Protein AF-A0A6I4V3A7-F1 (afdb_monomer)

Organism: NCBI:txid295089

Nearest PDB structures (foldseek):
  7k7h-assembly1_B  TM=5.748E-01  e=2.316E-01  Salmonella enterica subsp. enterica serovar Typhi str. CT18
  7pe3-assembly1_B  TM=5.348E-01  e=1.926E+00  Caenorhabditis elegans
  3iq2-assembly2_B  TM=3.454E-01  e=8.963E-01  Homo sapiens
  7blq-assembly1_L  TM=3.084E-01  e=3.679E+00  Thermochaetoides thermophila DSM 1495
  1jkf-assembly1_A-2  TM=4.079E-01  e=6.626E+00  Saccharomyces cerevisiae

Secondary structure (DSSP, 8-state):
----PPP---GGGS------EEEEEEEEEETTEEEEEEEEEPTTS---SSPEEEEEEE-HHHHHHHHHHHHHHHT--PPP------TT-----

Foldseek 3Di:
DDDDDDPPPDPVPPPPQQDWAWDDWDWDADPQWIKIKTFTGDGPDDPDDGTDIDIDTGHPVRVVVVQVVVCVVVVHDRDDDDPPPDPPPPDDD

Radius of gyration: 23.57 Å; Cα contacts (8 Å, |Δi|>4): 87; chains: 1; bounding box: 70×32×64 Å

pLDDT: mean 77.45, std 16.25, range [43.97, 96.88]

Sequence (93 aa):
MPRSEDPITTPSDRPTEQIGVLVGWDSSEIEGRIHLKLEYFPPGKTPRGRPQIMRLLLDRNEASVLGNYLYQITGEAGPARKPRRWPWSKSAG

Solvent-accessible surface area (backbone atoms only — not comparable to full-atom values): 6173 Å² total; per-residue (Å²): 136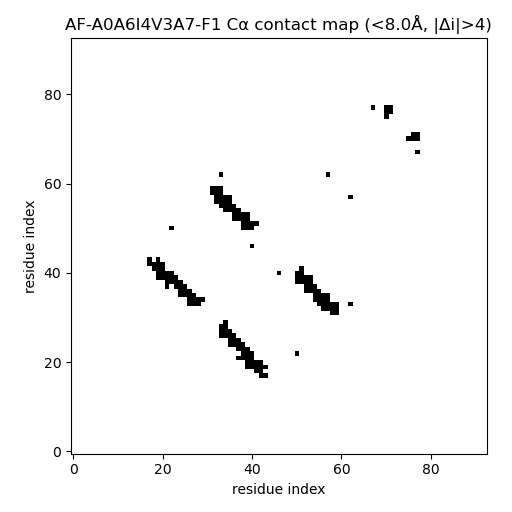,88,78,81,80,76,80,81,77,59,84,79,74,58,77,71,80,62,73,46,51,77,79,48,74,52,75,47,77,56,97,82,25,41,39,39,40,38,29,27,34,63,45,99,51,81,88,68,86,79,65,45,79,49,77,47,82,28,49,68,65,56,46,48,53,52,50,53,51,54,22,64,78,68,71,48,82,62,81,77,75,74,78,79,79,65,92,72,82,80,83,86,134

Mean predicted aligned error: 14.15 Å

Structure (mmCIF, N/CA/C/O backbone):
data_AF-A0A6I4V3A7-F1
#
_entry.id   AF-A0A6I4V3A7-F1
#
loop_
_atom_site.group_PDB
_atom_site.id
_atom_site.type_symbol
_atom_site.label_atom_id
_atom_site.label_alt_id
_atom_site.label_comp_id
_atom_site.label_asym_id
_atom_site.label_entity_id
_atom_site.label_seq_id
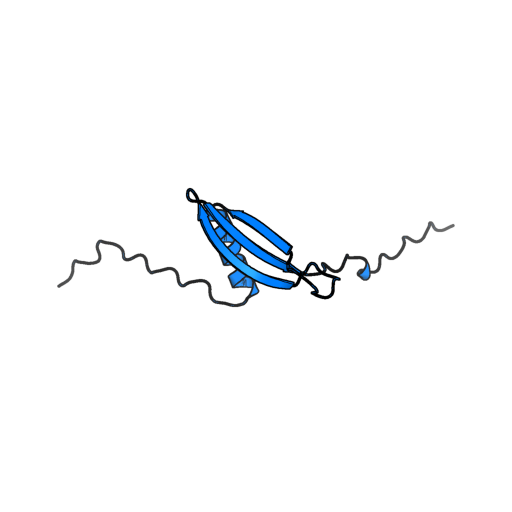_atom_site.pdbx_PDB_ins_code
_atom_site.Cartn_x
_atom_site.Cartn_y
_atom_site.Cartn_z
_atom_site.occupancy
_atom_site.B_iso_or_equiv
_atom_site.auth_seq_id
_atom_site.auth_comp_id
_atom_site.auth_asym_id
_atom_site.auth_atom_id
_atom_site.pdbx_PDB_model_num
ATOM 1 N N . MET A 1 1 ? 20.628 -23.148 49.839 1.00 43.97 1 MET A N 1
ATOM 2 C CA . MET A 1 1 ? 21.139 -22.728 48.519 1.00 43.97 1 MET A CA 1
ATOM 3 C C . MET A 1 1 ? 19.942 -22.486 47.602 1.00 43.97 1 MET A C 1
ATOM 5 O O . MET A 1 1 ? 19.413 -23.467 47.091 1.00 43.97 1 MET A O 1
ATOM 9 N N . PRO A 1 2 ? 19.418 -21.254 47.474 1.00 44.00 2 PRO A N 1
ATOM 10 C CA . PRO A 1 2 ? 18.368 -20.966 46.505 1.00 44.00 2 PRO A CA 1
ATOM 11 C C . PRO A 1 2 ? 18.958 -20.776 45.102 1.00 44.00 2 PRO A C 1
ATOM 13 O O . PRO A 1 2 ? 20.099 -20.352 44.932 1.00 44.00 2 PRO A O 1
ATOM 16 N N . ARG A 1 3 ? 18.161 -21.214 44.130 1.00 52.12 3 ARG A N 1
ATOM 17 C CA . ARG A 1 3 ? 18.453 -21.442 42.716 1.00 52.12 3 ARG A CA 1
ATOM 18 C C . ARG A 1 3 ? 18.375 -20.121 41.938 1.00 52.12 3 ARG A C 1
ATOM 20 O O . ARG A 1 3 ? 17.511 -19.305 42.231 1.00 52.12 3 ARG A O 1
ATOM 27 N N . SER A 1 4 ? 19.305 -19.980 40.996 1.00 56.28 4 SER A N 1
ATOM 28 C CA . SER A 1 4 ? 19.514 -18.928 39.997 1.00 56.28 4 SER A CA 1
ATOM 29 C C . SER A 1 4 ? 18.310 -18.032 39.694 1.00 56.28 4 SER A C 1
ATOM 31 O O . SER A 1 4 ? 17.253 -18.517 39.305 1.00 56.28 4 SER A O 1
ATOM 33 N N . GLU A 1 5 ? 18.527 -16.729 39.845 1.00 59.47 5 GLU A N 1
ATOM 34 C CA . GLU A 1 5 ? 17.645 -15.655 39.398 1.00 59.47 5 GLU A CA 1
ATOM 35 C C . GLU A 1 5 ? 17.460 -15.741 37.876 1.00 59.47 5 GLU A C 1
ATOM 37 O O . GLU A 1 5 ? 18.433 -15.693 37.119 1.00 59.47 5 GLU A O 1
ATOM 42 N N . ASP A 1 6 ? 16.215 -15.886 37.424 1.00 66.25 6 ASP A N 1
ATOM 43 C CA . ASP A 1 6 ? 15.869 -15.703 36.017 1.00 66.25 6 ASP A CA 1
ATOM 44 C C . ASP A 1 6 ? 16.160 -14.241 35.625 1.00 66.25 6 ASP A C 1
ATOM 46 O O . ASP A 1 6 ? 15.789 -13.324 36.368 1.00 66.25 6 ASP A O 1
ATOM 50 N N . PRO A 1 7 ? 16.815 -13.969 34.481 1.00 63.22 7 PRO A N 1
ATOM 51 C CA . PRO A 1 7 ? 17.051 -12.600 34.054 1.00 63.22 7 PRO A CA 1
ATOM 52 C C . PRO A 1 7 ? 15.706 -11.920 33.789 1.00 63.22 7 PRO A C 1
ATOM 54 O O . PRO A 1 7 ? 14.915 -12.374 32.963 1.00 63.22 7 PRO A O 1
ATOM 57 N N . ILE A 1 8 ? 15.459 -10.806 34.480 1.00 60.53 8 ILE A N 1
ATOM 58 C CA . ILE A 1 8 ? 14.324 -9.919 34.222 1.00 60.53 8 ILE A CA 1
ATOM 59 C C . ILE A 1 8 ? 14.461 -9.424 32.778 1.00 60.53 8 ILE A C 1
ATOM 61 O O . ILE A 1 8 ? 15.210 -8.487 32.497 1.00 60.53 8 ILE A O 1
ATOM 65 N N . THR A 1 9 ? 13.760 -10.057 31.837 1.00 56.53 9 THR A N 1
ATOM 66 C CA . THR A 1 9 ? 13.599 -9.506 30.492 1.00 56.53 9 THR A CA 1
ATOM 67 C C . THR A 1 9 ? 12.746 -8.254 30.632 1.00 56.53 9 THR A C 1
ATOM 69 O O . THR A 1 9 ? 11.519 -8.304 30.713 1.00 56.53 9 THR A O 1
ATOM 72 N N . THR A 1 10 ? 13.411 -7.107 30.735 1.00 60.06 10 THR A N 1
ATOM 73 C CA . THR A 1 10 ? 12.757 -5.802 30.682 1.00 60.06 10 THR A CA 1
ATOM 74 C C . THR A 1 10 ? 11.932 -5.753 29.384 1.00 60.06 10 THR A C 1
ATOM 76 O O . THR A 1 10 ? 12.466 -6.097 28.329 1.00 60.06 10 THR A O 1
ATOM 79 N N . PRO A 1 11 ? 10.659 -5.310 29.389 1.00 58.28 11 PRO A N 1
ATOM 80 C CA . PRO A 1 11 ? 9.808 -5.269 28.187 1.00 58.28 11 PRO A CA 1
ATOM 81 C C . PRO A 1 11 ? 10.335 -4.367 27.048 1.00 58.28 11 PRO A C 1
ATOM 83 O O . PRO A 1 11 ? 9.711 -4.287 25.992 1.00 58.28 11 PRO A O 1
ATOM 86 N N . SER A 1 12 ? 11.486 -3.718 27.251 1.00 54.75 12 SER A N 1
ATOM 87 C CA . SER A 1 12 ? 12.219 -2.895 26.287 1.00 54.75 12 SER A CA 1
ATOM 88 C C . SER A 1 12 ? 12.983 -3.688 25.215 1.00 54.75 12 SER A C 1
ATOM 90 O O . SER A 1 12 ? 13.519 -3.063 24.306 1.00 54.75 12 SER A O 1
ATOM 92 N N . ASP A 1 13 ? 13.040 -5.022 25.306 1.00 57.00 13 ASP A N 1
ATOM 93 C CA . ASP A 1 13 ? 13.724 -5.888 24.327 1.00 57.00 13 ASP A CA 1
ATOM 94 C C . ASP A 1 13 ? 12.815 -6.361 23.181 1.00 57.00 13 ASP A C 1
ATOM 96 O O . ASP A 1 13 ? 13.224 -7.137 22.315 1.00 57.00 13 ASP A O 1
ATOM 100 N N . ARG A 1 14 ? 11.556 -5.897 23.135 1.00 55.84 14 ARG A N 1
ATOM 101 C CA . ARG A 1 14 ? 10.772 -6.043 21.907 1.00 55.84 14 ARG A CA 1
ATOM 102 C C . ARG A 1 14 ? 11.468 -5.186 20.854 1.00 55.84 14 ARG A C 1
ATOM 104 O O . ARG A 1 14 ? 11.622 -3.992 21.113 1.00 55.84 14 ARG A O 1
ATOM 111 N N . PRO A 1 15 ? 11.885 -5.736 19.697 1.00 59.00 15 PRO A N 1
ATOM 112 C CA . PRO A 1 15 ? 12.372 -4.896 18.621 1.00 59.00 15 PRO A CA 1
ATOM 113 C C . PRO A 1 15 ? 11.262 -3.892 18.349 1.00 59.00 15 PRO A C 1
ATOM 115 O O . PRO A 1 15 ? 10.158 -4.287 17.979 1.00 59.00 15 PRO A O 1
ATOM 118 N N . THR A 1 16 ? 11.518 -2.615 18.639 1.00 57.81 16 THR A N 1
ATOM 119 C CA . THR A 1 16 ? 10.622 -1.530 18.265 1.00 57.81 16 THR A CA 1
ATOM 120 C C . THR A 1 16 ? 10.379 -1.739 16.786 1.00 57.81 16 THR A C 1
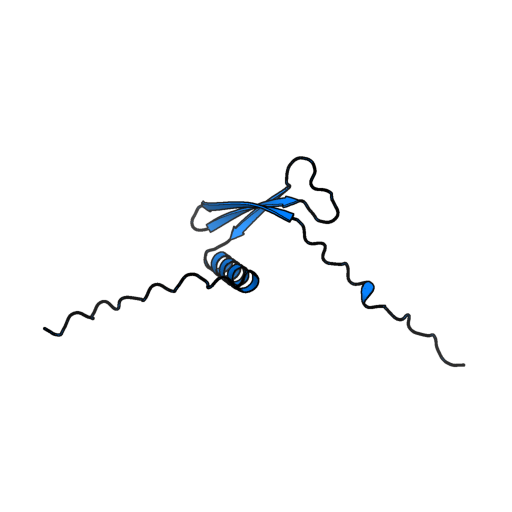ATOM 122 O O . THR A 1 16 ? 11.331 -1.598 16.016 1.00 57.81 16 THR A O 1
ATOM 125 N N . GLU A 1 17 ? 9.178 -2.193 16.410 1.00 56.84 17 GLU A N 1
ATOM 126 C CA . GLU A 1 17 ? 8.797 -2.383 15.016 1.00 56.84 17 GLU A CA 1
ATOM 127 C C . GLU A 1 17 ? 9.024 -1.039 14.367 1.00 56.84 17 GLU A C 1
ATOM 129 O O . GLU A 1 17 ? 8.333 -0.052 14.609 1.00 56.84 17 GLU A O 1
ATOM 134 N N . GLN A 1 18 ? 10.146 -0.959 13.682 1.00 58.34 18 GLN A N 1
ATOM 135 C CA . GLN A 1 18 ? 10.665 0.298 13.242 1.00 58.34 18 GLN A CA 1
ATOM 136 C C . GLN A 1 18 ? 9.861 0.516 11.958 1.00 58.34 18 GLN A C 1
ATOM 138 O O . GLN A 1 18 ? 10.006 -0.217 10.982 1.00 58.34 18 GLN A O 1
ATOM 143 N N . ILE A 1 19 ? 8.872 1.406 12.008 1.00 63.91 19 ILE A N 1
ATOM 144 C CA . ILE A 1 19 ? 7.937 1.594 10.896 1.00 63.91 19 ILE A CA 1
ATOM 145 C C . ILE A 1 19 ? 8.638 2.475 9.858 1.00 63.91 19 ILE A C 1
ATOM 147 O O . ILE A 1 19 ? 9.084 3.581 10.163 1.00 63.91 19 ILE A O 1
ATOM 151 N N . GLY A 1 20 ? 8.805 1.955 8.640 1.00 80.00 20 GLY A N 1
ATOM 152 C CA . GLY A 1 20 ? 9.332 2.727 7.514 1.00 80.00 20 GLY A CA 1
ATOM 153 C C . GLY A 1 20 ? 8.371 3.840 7.078 1.00 80.00 20 GLY A C 1
ATOM 154 O O . GLY A 1 20 ? 7.194 3.834 7.425 1.00 80.00 20 GLY A O 1
ATOM 155 N N . VAL A 1 21 ? 8.855 4.795 6.285 1.00 86.50 21 VAL A N 1
ATOM 156 C CA . VAL A 1 21 ? 8.030 5.902 5.772 1.00 86.50 21 VAL A CA 1
ATOM 157 C C . VAL A 1 21 ? 7.524 5.556 4.377 1.00 86.50 21 VAL A C 1
ATOM 159 O O . VAL A 1 21 ? 8.325 5.446 3.451 1.00 86.50 21 VAL A O 1
ATOM 162 N N . LEU A 1 22 ? 6.208 5.410 4.210 1.00 89.50 22 LEU A N 1
ATOM 163 C CA . LEU A 1 22 ? 5.566 5.314 2.896 1.00 89.50 22 LEU A CA 1
ATOM 164 C C . LEU A 1 22 ? 5.485 6.715 2.272 1.00 89.50 22 LEU A C 1
ATOM 166 O O . LEU A 1 22 ? 4.938 7.628 2.884 1.00 89.50 22 LEU A O 1
ATOM 170 N N . VAL A 1 23 ? 6.032 6.890 1.069 1.00 92.50 23 VAL A N 1
ATOM 171 C CA . VAL A 1 23 ? 6.089 8.190 0.370 1.00 92.50 23 VAL A CA 1
ATOM 172 C C . VAL A 1 23 ? 5.223 8.244 -0.883 1.00 92.50 23 VAL A C 1
ATOM 174 O O . VAL A 1 23 ? 4.900 9.329 -1.357 1.00 92.50 23 VAL A O 1
ATOM 177 N N . GLY A 1 24 ? 4.829 7.089 -1.413 1.00 92.88 24 GLY A N 1
ATOM 178 C CA . GLY A 1 24 ? 3.983 7.007 -2.593 1.00 92.88 24 GLY A CA 1
ATOM 179 C C . GLY A 1 24 ? 3.350 5.635 -2.730 1.00 92.88 24 GLY A C 1
ATOM 180 O O . GLY A 1 24 ? 3.865 4.637 -2.222 1.00 92.88 24 GLY A O 1
ATOM 181 N N . TRP A 1 25 ? 2.219 5.586 -3.420 1.00 94.69 25 TRP A N 1
ATOM 182 C CA . TRP A 1 25 ? 1.566 4.343 -3.793 1.00 94.69 25 TRP A CA 1
ATOM 183 C C . TRP A 1 25 ? 0.754 4.536 -5.073 1.00 94.69 25 TRP A C 1
ATOM 185 O O . TRP A 1 25 ? 0.326 5.647 -5.379 1.00 94.69 25 TRP A O 1
ATOM 195 N N . ASP A 1 26 ? 0.584 3.457 -5.828 1.00 95.69 26 ASP A N 1
ATOM 196 C CA . ASP A 1 26 ? -0.228 3.411 -7.045 1.00 95.69 26 ASP A CA 1
ATOM 197 C C . ASP A 1 26 ? -0.838 2.013 -7.206 1.00 95.69 26 ASP A C 1
ATOM 199 O O . ASP A 1 26 ? -0.296 1.030 -6.689 1.00 95.69 26 ASP A O 1
ATOM 203 N N . SER A 1 27 ? -1.956 1.911 -7.920 1.00 94.44 27 SER A N 1
ATOM 204 C CA . SER A 1 27 ? -2.649 0.645 -8.153 1.00 94.44 27 SER A CA 1
ATOM 205 C C . SER A 1 27 ? -3.087 0.489 -9.604 1.00 94.44 27 SER A C 1
ATOM 207 O O . SER A 1 27 ? -3.646 1.412 -10.192 1.00 94.44 27 SER A O 1
ATOM 209 N N . SER A 1 28 ? -2.907 -0.711 -10.153 1.00 95.31 28 SER A N 1
ATOM 210 C CA . SER A 1 28 ? -3.454 -1.106 -11.454 1.00 95.31 28 SER A CA 1
ATOM 211 C C . SER A 1 28 ? -4.134 -2.472 -11.377 1.00 95.31 28 SER A C 1
ATOM 213 O O . SER A 1 28 ? -3.866 -3.256 -10.470 1.00 95.31 28 SER A O 1
ATOM 215 N N . GLU A 1 29 ? -5.037 -2.768 -12.313 1.00 94.69 29 GLU A N 1
ATOM 216 C CA . GLU A 1 29 ? -5.664 -4.090 -12.434 1.00 94.69 29 GLU A CA 1
ATOM 217 C C . GLU A 1 29 ? -5.033 -4.844 -13.611 1.00 94.69 29 GLU A C 1
ATOM 219 O O . GLU A 1 29 ? -4.945 -4.317 -14.722 1.00 94.69 29 GLU A O 1
ATOM 224 N N . ILE A 1 30 ? -4.570 -6.070 -13.363 1.00 92.06 30 ILE A N 1
ATOM 225 C CA . ILE A 1 30 ? -3.976 -6.968 -14.360 1.00 92.06 30 ILE A CA 1
ATOM 226 C C . ILE A 1 30 ? -4.661 -8.323 -14.209 1.00 92.06 30 ILE A C 1
ATOM 228 O O . ILE A 1 30 ? -4.601 -8.928 -13.141 1.00 92.06 30 ILE A O 1
ATOM 232 N N . GLU A 1 31 ? -5.340 -8.785 -15.261 1.00 91.06 31 GLU 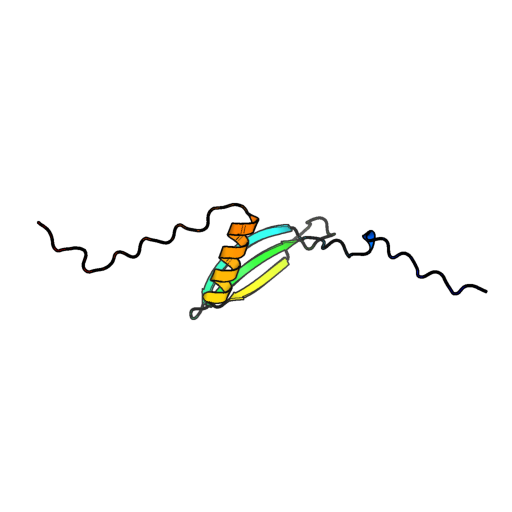A N 1
ATOM 233 C CA . GLU A 1 31 ? -6.030 -10.090 -15.281 1.00 91.06 31 GLU A CA 1
ATOM 234 C C . GLU A 1 31 ? -6.985 -10.306 -14.086 1.00 91.06 31 GLU A C 1
ATOM 236 O O . GLU A 1 31 ? -7.088 -11.393 -13.520 1.00 91.06 31 GLU A O 1
ATOM 241 N N . GLY A 1 32 ? -7.684 -9.247 -13.667 1.00 89.62 32 GLY A N 1
ATOM 242 C CA . GLY A 1 32 ? -8.627 -9.297 -12.544 1.00 89.62 32 GLY A CA 1
ATOM 243 C C . GLY A 1 32 ? -7.981 -9.298 -11.154 1.00 89.62 32 GLY A C 1
ATOM 244 O O . GLY A 1 32 ? -8.693 -9.429 -10.155 1.00 89.62 32 GLY A O 1
ATOM 245 N N . ARG A 1 33 ? -6.654 -9.143 -11.071 1.00 94.88 33 ARG A N 1
ATOM 246 C CA . ARG A 1 33 ? -5.899 -8.954 -9.827 1.00 94.88 33 ARG A CA 1
ATOM 247 C C . ARG A 1 33 ? -5.456 -7.508 -9.686 1.00 94.88 33 ARG A C 1
ATOM 249 O O . ARG A 1 33 ? -5.118 -6.850 -10.666 1.00 94.88 33 ARG A O 1
ATOM 256 N N . ILE A 1 34 ? -5.423 -7.027 -8.454 1.00 95.81 34 ILE A N 1
ATOM 257 C CA . ILE A 1 34 ? -4.968 -5.685 -8.114 1.00 95.81 34 ILE A CA 1
ATOM 258 C C . ILE A 1 34 ? -3.467 -5.740 -7.856 1.00 95.81 34 ILE A C 1
ATOM 260 O O . ILE A 1 34 ? -2.995 -6.436 -6.962 1.00 95.81 34 ILE A O 1
ATOM 264 N N . HIS A 1 35 ? -2.710 -4.988 -8.640 1.00 96.88 35 HIS A N 1
ATOM 265 C CA . HIS A 1 35 ? -1.287 -4.788 -8.460 1.00 96.88 35 HIS A CA 1
ATOM 266 C C . HIS A 1 35 ? -1.061 -3.466 -7.724 1.00 96.88 35 HIS A C 1
ATOM 268 O O . HIS A 1 35 ? -1.240 -2.389 -8.290 1.00 96.88 35 HIS A O 1
ATOM 274 N N . LEU A 1 36 ? -0.687 -3.553 -6.449 1.00 95.69 36 LEU A N 1
ATOM 275 C CA . LEU A 1 36 ? -0.415 -2.409 -5.587 1.00 95.69 36 LEU A CA 1
ATOM 276 C C . LEU A 1 36 ? 1.096 -2.176 -5.508 1.00 95.69 36 LEU A C 1
ATOM 278 O O . LEU A 1 36 ? 1.844 -3.017 -5.005 1.00 95.69 36 LEU A O 1
ATOM 282 N N . LYS A 1 37 ? 1.547 -1.022 -5.997 1.00 96.38 37 LYS A N 1
ATOM 283 C CA . LYS A 1 37 ? 2.935 -0.565 -5.909 1.00 96.38 37 LYS A CA 1
ATOM 284 C C . LYS A 1 37 ? 3.061 0.404 -4.737 1.00 96.38 37 LYS A C 1
ATOM 286 O O . LYS A 1 37 ? 2.344 1.394 -4.680 1.00 96.38 37 LYS A O 1
ATOM 291 N N . LEU A 1 38 ? 4.008 0.146 -3.844 1.00 94.44 38 LEU A N 1
ATOM 292 C CA . LEU A 1 38 ? 4.304 0.963 -2.670 1.00 94.44 38 LEU A CA 1
ATOM 293 C C . LEU A 1 38 ? 5.741 1.472 -2.751 1.00 94.44 38 LEU A C 1
ATOM 295 O O . LEU A 1 38 ? 6.662 0.691 -2.988 1.00 94.44 38 LEU A O 1
ATOM 299 N N . GLU A 1 39 ? 5.931 2.767 -2.535 1.00 95.00 39 GLU A N 1
ATOM 300 C CA . GLU A 1 39 ? 7.234 3.423 -2.474 1.00 95.00 39 GLU A CA 1
ATOM 301 C C . GLU A 1 39 ? 7.515 3.852 -1.037 1.00 95.00 39 GLU A C 1
ATOM 303 O O . GLU A 1 39 ? 6.763 4.640 -0.464 1.00 95.00 39 GLU A O 1
ATOM 308 N N . TYR A 1 40 ? 8.583 3.328 -0.437 1.00 92.06 40 TYR A N 1
ATOM 309 C CA . TYR A 1 40 ? 8.866 3.536 0.982 1.00 92.06 40 TYR A CA 1
ATOM 310 C C . TYR A 1 40 ? 10.360 3.662 1.289 1.00 92.06 40 TYR A C 1
ATOM 312 O O . TYR A 1 40 ? 11.221 3.157 0.564 1.00 92.06 40 TYR A O 1
ATOM 320 N N . PHE A 1 41 ? 10.676 4.315 2.404 1.00 92.06 41 PHE A N 1
ATOM 321 C CA . PHE A 1 41 ? 11.991 4.269 3.031 1.00 92.06 41 PHE A CA 1
ATOM 322 C C . PHE A 1 41 ? 11.948 3.312 4.221 1.00 92.06 41 PHE A C 1
ATOM 324 O O . PHE A 1 41 ? 11.069 3.449 5.073 1.00 92.06 41 PHE A O 1
ATOM 331 N N . PRO A 1 42 ? 12.869 2.340 4.302 1.00 85.00 42 PRO A N 1
ATOM 332 C CA . PRO A 1 42 ? 12.911 1.426 5.427 1.00 85.00 42 PRO A CA 1
ATOM 333 C C . PRO A 1 42 ? 13.230 2.193 6.714 1.00 85.00 42 PRO A C 1
ATOM 335 O O . PRO A 1 42 ? 13.874 3.247 6.679 1.00 85.00 42 PRO A O 1
ATOM 338 N N . PRO A 1 43 ? 12.810 1.653 7.857 1.00 83.00 43 PRO A N 1
ATOM 339 C CA . PRO A 1 43 ? 13.085 2.273 9.137 1.00 83.00 43 PRO A CA 1
ATOM 340 C C . PRO A 1 43 ? 14.580 2.352 9.458 1.00 83.00 43 PRO A C 1
ATOM 342 O O . PRO A 1 43 ? 15.403 1.636 8.882 1.00 83.00 43 PRO A O 1
ATOM 345 N N . GLY A 1 44 ? 14.931 3.246 10.385 1.00 77.12 44 GLY A N 1
ATOM 346 C CA . GLY A 1 44 ? 16.305 3.393 10.877 1.00 77.12 44 GLY A CA 1
ATOM 347 C C . GLY A 1 44 ? 17.274 3.997 9.863 1.00 77.12 44 GLY A C 1
ATOM 348 O O . GLY A 1 44 ? 18.452 4.179 10.163 1.00 77.12 44 GLY A O 1
ATOM 349 N N . LYS A 1 45 ? 16.795 4.339 8.662 1.00 66.56 45 LYS A N 1
ATOM 350 C CA . LYS A 1 45 ? 17.568 5.035 7.639 1.00 66.56 45 LYS A CA 1
ATOM 351 C C . LYS A 1 45 ? 16.993 6.426 7.447 1.00 66.56 45 LYS A C 1
ATOM 353 O O . LYS A 1 45 ? 15.800 6.585 7.207 1.00 66.56 45 LYS A O 1
ATOM 358 N N . THR A 1 46 ? 17.848 7.443 7.509 1.00 73.75 46 THR A N 1
ATOM 359 C CA . THR A 1 46 ? 17.479 8.774 7.021 1.00 73.75 46 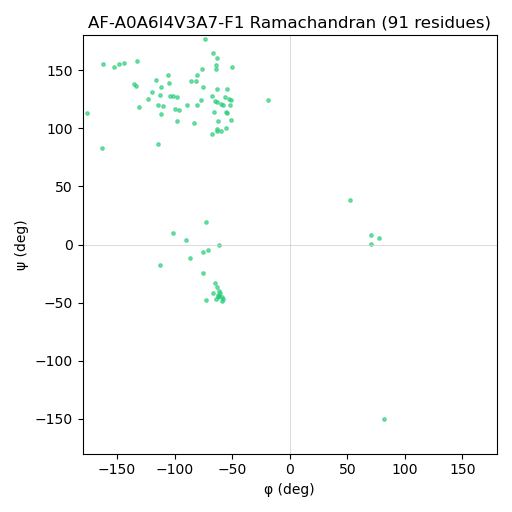THR A CA 1
ATOM 360 C C . THR A 1 46 ? 17.046 8.635 5.557 1.00 73.75 46 THR A C 1
ATOM 362 O O . THR A 1 46 ? 17.820 8.070 4.776 1.00 73.75 46 THR A O 1
ATOM 365 N N . PRO A 1 47 ? 15.852 9.116 5.164 1.00 76.06 47 PRO A N 1
ATOM 366 C CA . PRO A 1 47 ? 15.381 9.020 3.789 1.00 76.06 47 PRO A CA 1
ATOM 367 C C . PRO A 1 47 ? 16.319 9.821 2.882 1.00 76.06 47 PRO A C 1
ATOM 369 O O . PRO A 1 47 ? 16.288 11.048 2.832 1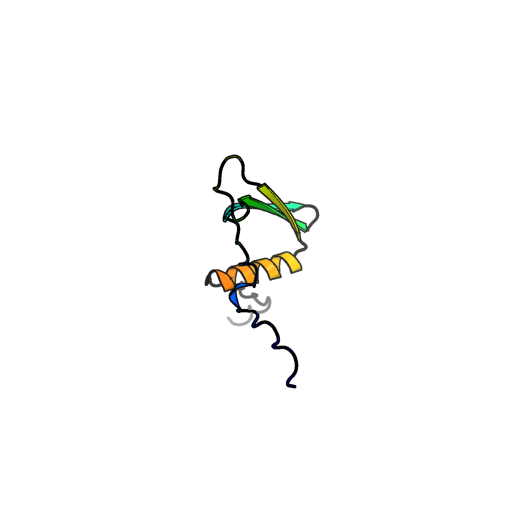.00 76.06 47 PRO A O 1
ATOM 372 N N . ARG A 1 48 ? 17.233 9.114 2.217 1.00 77.94 48 ARG A N 1
ATOM 373 C CA . ARG A 1 48 ? 18.208 9.662 1.276 1.00 77.94 48 ARG A CA 1
ATOM 374 C C . ARG A 1 48 ? 18.220 8.786 0.033 1.00 77.94 48 ARG A C 1
ATOM 376 O O . ARG A 1 48 ? 18.255 7.562 0.132 1.00 77.94 48 ARG A O 1
ATOM 383 N N . GLY A 1 49 ? 18.236 9.421 -1.134 1.00 84.19 49 GLY A N 1
ATOM 384 C CA . GLY A 1 49 ? 18.229 8.722 -2.416 1.00 84.19 49 GLY A CA 1
ATOM 385 C C . GLY A 1 49 ? 16.827 8.294 -2.853 1.00 84.19 49 GLY A C 1
ATOM 386 O O . GLY A 1 49 ? 15.846 8.975 -2.571 1.00 84.19 49 GLY A O 1
ATOM 387 N N . ARG A 1 50 ? 16.745 7.192 -3.606 1.00 88.75 50 ARG A N 1
ATOM 388 C CA . ARG A 1 50 ? 15.485 6.707 -4.188 1.00 88.75 50 ARG A CA 1
ATOM 389 C C . ARG A 1 50 ? 14.723 5.821 -3.193 1.00 88.75 50 ARG A C 1
ATOM 391 O O . ARG A 1 50 ? 15.369 5.016 -2.518 1.00 88.75 50 ARG A O 1
ATOM 398 N N . PRO A 1 51 ? 13.384 5.930 -3.119 1.00 91.69 51 PRO A N 1
ATOM 399 C CA . PRO A 1 51 ? 12.578 5.040 -2.294 1.00 91.69 51 PRO A CA 1
ATOM 400 C C . PRO A 1 51 ? 12.675 3.594 -2.795 1.00 91.69 51 PRO A C 1
ATOM 402 O O . PRO A 1 51 ? 12.884 3.334 -3.984 1.00 91.69 51 PRO A O 1
ATOM 405 N N . GLN A 1 52 ? 12.525 2.646 -1.875 1.00 92.44 52 GLN A N 1
ATOM 406 C CA . GLN A 1 52 ? 12.374 1.234 -2.208 1.00 92.44 52 GLN A CA 1
ATOM 407 C C . GLN A 1 52 ? 10.963 0.972 -2.726 1.00 92.44 52 GLN A C 1
ATOM 409 O O . GLN A 1 52 ? 10.022 1.665 -2.348 1.00 92.44 52 GLN A O 1
ATOM 414 N N . ILE A 1 53 ? 10.824 -0.037 -3.588 1.00 94.25 53 ILE A N 1
ATOM 415 C CA . ILE A 1 53 ? 9.545 -0.400 -4.197 1.00 94.25 53 ILE A CA 1
ATOM 416 C C . ILE A 1 53 ? 9.132 -1.787 -3.710 1.00 94.25 53 ILE A C 1
ATOM 418 O O . ILE A 1 53 ? 9.825 -2.765 -3.987 1.00 94.25 53 ILE A O 1
ATOM 422 N N . MET A 1 54 ? 7.972 -1.873 -3.062 1.00 92.88 54 MET A N 1
ATOM 423 C CA . MET A 1 54 ? 7.276 -3.126 -2.776 1.00 92.88 54 MET A CA 1
ATOM 424 C C . MET A 1 54 ? 6.086 -3.267 -3.725 1.00 92.88 54 MET A C 1
ATOM 426 O O . MET A 1 54 ? 5.401 -2.291 -4.025 1.00 92.88 54 MET A O 1
ATOM 430 N N . ARG A 1 55 ? 5.858 -4.478 -4.234 1.00 94.75 55 ARG A N 1
ATOM 431 C CA . ARG A 1 55 ? 4.733 -4.792 -5.119 1.00 94.75 55 ARG A CA 1
ATOM 432 C C . ARG A 1 55 ? 3.929 -5.919 -4.505 1.00 94.75 55 ARG A C 1
ATOM 434 O O . ARG A 1 55 ? 4.493 -6.968 -4.204 1.00 94.75 55 ARG A O 1
ATOM 441 N N . LEU A 1 56 ? 2.637 -5.690 -4.333 1.00 93.81 56 LEU A N 1
ATOM 442 C CA . LEU A 1 56 ? 1.683 -6.690 -3.880 1.00 93.81 56 LEU A CA 1
ATOM 443 C C . LEU A 1 56 ? 0.750 -7.011 -5.041 1.00 93.81 56 LEU A C 1
ATOM 445 O O . LEU A 1 56 ? 0.285 -6.107 -5.735 1.00 93.81 56 LEU A O 1
ATOM 449 N N . LEU A 1 57 ? 0.493 -8.295 -5.257 1.00 96.31 57 LEU A N 1
ATOM 450 C CA . LEU A 1 57 ? -0.516 -8.758 -6.195 1.00 96.31 57 LEU A CA 1
ATOM 451 C C . LEU A 1 57 ? -1.628 -9.392 -5.373 1.00 96.31 57 LEU A C 1
ATOM 453 O O . LEU A 1 57 ? -1.401 -10.411 -4.731 1.00 96.31 57 LEU A O 1
ATOM 457 N N . LEU A 1 58 ? -2.788 -8.754 -5.378 1.00 95.94 58 LEU A N 1
ATOM 458 C CA . LEU A 1 58 ? -3.917 -9.090 -4.527 1.00 95.94 58 LEU A CA 1
ATOM 459 C C . LEU A 1 58 ? -5.086 -9.532 -5.394 1.00 95.94 58 LEU A C 1
ATOM 461 O O . LEU A 1 58 ? -5.346 -8.947 -6.451 1.00 95.94 58 LEU A O 1
ATOM 465 N N . ASP A 1 59 ? -5.833 -10.528 -4.944 1.00 95.75 59 ASP A N 1
ATOM 466 C CA . ASP A 1 59 ? -7.180 -10.715 -5.466 1.00 95.75 59 ASP A CA 1
ATOM 467 C C . ASP A 1 59 ? -8.146 -9.642 -4.913 1.00 95.75 59 ASP A C 1
ATOM 469 O O . ASP A 1 59 ? -7.792 -8.778 -4.101 1.00 95.75 59 ASP A O 1
ATOM 473 N N . ARG A 1 60 ? -9.402 -9.664 -5.374 1.00 90.69 60 ARG A N 1
ATOM 474 C CA . ARG A 1 60 ? -10.412 -8.686 -4.938 1.00 90.69 60 ARG A CA 1
ATOM 475 C C . ARG A 1 60 ? -10.763 -8.797 -3.454 1.00 90.69 60 ARG A C 1
ATOM 477 O O . ARG A 1 60 ? -11.088 -7.778 -2.841 1.00 90.69 60 ARG A O 1
ATOM 484 N N . ASN A 1 61 ? -10.731 -9.996 -2.880 1.00 93.00 61 ASN A N 1
ATOM 485 C CA . ASN A 1 61 ? -11.039 -10.205 -1.469 1.00 93.00 61 ASN A CA 1
ATOM 486 C C . ASN A 1 61 ? -9.900 -9.684 -0.593 1.00 93.00 61 ASN A C 1
ATOM 488 O O . ASN A 1 61 ? -10.156 -8.916 0.332 1.00 93.00 61 ASN A O 1
ATOM 492 N N . GLU A 1 62 ? -8.656 -10.026 -0.918 1.00 94.75 62 GLU A N 1
ATOM 493 C CA . GLU A 1 62 ? -7.460 -9.555 -0.218 1.00 94.75 62 GLU A CA 1
ATOM 494 C C . GLU A 1 62 ? -7.361 -8.027 -0.257 1.00 94.75 62 GLU A C 1
ATOM 496 O O . GLU A 1 62 ? -7.170 -7.387 0.778 1.00 94.75 62 GLU A O 1
ATOM 501 N N . ALA A 1 63 ? -7.593 -7.420 -1.425 1.00 91.88 63 ALA A N 1
ATOM 502 C CA . ALA A 1 63 ? -7.629 -5.967 -1.557 1.00 91.88 63 ALA A CA 1
ATOM 503 C C . ALA A 1 63 ? -8.759 -5.326 -0.736 1.00 91.88 63 ALA A C 1
ATOM 505 O O . ALA A 1 63 ? -8.568 -4.261 -0.150 1.00 91.88 63 ALA A O 1
ATOM 506 N N . SER A 1 64 ? -9.922 -5.978 -0.648 1.00 90.88 64 SER A N 1
ATOM 507 C CA . SER A 1 64 ? -11.036 -5.494 0.176 1.00 90.88 64 SER A CA 1
ATOM 508 C C . SER A 1 64 ? -10.705 -5.546 1.669 1.00 90.88 64 SER A C 1
ATOM 510 O O . SER A 1 64 ? -11.022 -4.609 2.401 1.00 90.88 64 SER A O 1
ATOM 512 N N . VAL A 1 65 ? -10.056 -6.619 2.130 1.00 92.94 65 VAL A N 1
ATOM 513 C CA . VAL A 1 65 ? -9.602 -6.750 3.523 1.00 92.94 65 VAL A CA 1
ATOM 514 C C . VAL A 1 65 ? -8.560 -5.683 3.843 1.00 92.94 65 VAL A C 1
ATOM 516 O O . VAL A 1 65 ? -8.705 -4.982 4.845 1.00 92.94 65 VAL A O 1
ATOM 519 N N . LEU A 1 66 ? -7.567 -5.505 2.967 1.00 90.62 66 LEU A N 1
ATOM 520 C CA . LEU A 1 66 ? -6.543 -4.476 3.118 1.00 90.62 66 LEU A CA 1
ATOM 521 C C . LEU A 1 66 ? -7.166 -3.076 3.178 1.00 90.62 66 LEU A C 1
ATOM 523 O O . LEU A 1 66 ? -6.877 -2.322 4.102 1.00 90.62 66 LEU A O 1
ATOM 527 N N . GLY A 1 67 ? -8.062 -2.745 2.246 1.00 88.69 67 GLY A N 1
ATOM 528 C CA . GLY A 1 67 ? -8.751 -1.456 2.229 1.00 88.69 67 GLY A CA 1
ATOM 529 C C . GLY A 1 67 ? -9.528 -1.195 3.520 1.00 88.69 67 GLY A C 1
ATOM 530 O O . GLY A 1 67 ? -9.380 -0.135 4.121 1.00 88.69 67 GLY A O 1
ATOM 531 N N . ASN A 1 68 ? -10.297 -2.177 4.001 1.00 89.31 68 ASN A N 1
ATOM 532 C CA . ASN A 1 68 ? -11.040 -2.049 5.258 1.00 89.31 68 ASN A CA 1
ATOM 533 C C . ASN A 1 68 ? -10.118 -1.813 6.460 1.00 89.31 68 ASN A C 1
ATOM 535 O O . ASN A 1 68 ? -10.430 -0.976 7.304 1.00 89.31 68 ASN A O 1
ATOM 539 N N . TYR A 1 69 ? -8.990 -2.523 6.533 1.00 88.00 69 TYR A N 1
ATOM 540 C CA . TYR A 1 69 ? -8.004 -2.315 7.590 1.00 88.00 69 TYR A CA 1
ATOM 541 C C . TYR A 1 69 ? -7.416 -0.898 7.537 1.00 88.00 69 TYR A C 1
ATOM 543 O O . TYR A 1 69 ? -7.365 -0.213 8.556 1.00 88.00 69 TYR A O 1
ATOM 551 N N . LEU A 1 70 ? -7.048 -0.422 6.343 1.00 87.06 70 LEU A N 1
ATOM 552 C CA . LEU A 1 70 ? -6.514 0.929 6.150 1.00 87.06 70 LEU A CA 1
ATOM 553 C C . LEU A 1 70 ? -7.523 2.019 6.551 1.00 87.06 70 LEU A C 1
ATOM 555 O O . LEU A 1 70 ? -7.144 2.989 7.206 1.00 87.06 70 LEU A O 1
ATOM 559 N N . TYR A 1 71 ? -8.810 1.845 6.241 1.00 85.12 71 TYR A N 1
ATOM 560 C CA . TYR A 1 71 ? -9.864 2.753 6.712 1.00 85.12 71 TYR A CA 1
ATOM 561 C C . TYR A 1 71 ? -9.970 2.778 8.241 1.00 85.12 71 TYR A C 1
ATOM 563 O O . TYR A 1 71 ? -10.041 3.844 8.847 1.00 85.12 71 TYR A O 1
ATOM 571 N N . GLN A 1 72 ? -9.922 1.609 8.886 1.00 84.12 72 GLN A N 1
ATOM 572 C CA . GLN A 1 72 ? -10.007 1.515 10.345 1.00 84.12 72 GLN A CA 1
ATOM 573 C C . GLN A 1 72 ? -8.850 2.231 11.048 1.00 84.12 72 GLN A C 1
ATOM 575 O O . GLN A 1 72 ? -9.087 2.951 12.015 1.00 84.12 72 GLN A O 1
ATOM 580 N N . ILE A 1 73 ? -7.614 2.064 10.566 1.00 83.44 73 ILE A N 1
ATOM 581 C CA . ILE A 1 73 ? -6.438 2.675 11.209 1.00 83.44 73 ILE A CA 1
ATOM 582 C C . ILE A 1 73 ? -6.316 4.181 10.941 1.00 83.44 73 ILE A C 1
ATOM 584 O O . ILE A 1 73 ? -5.696 4.886 11.731 1.00 83.44 73 ILE A O 1
ATOM 588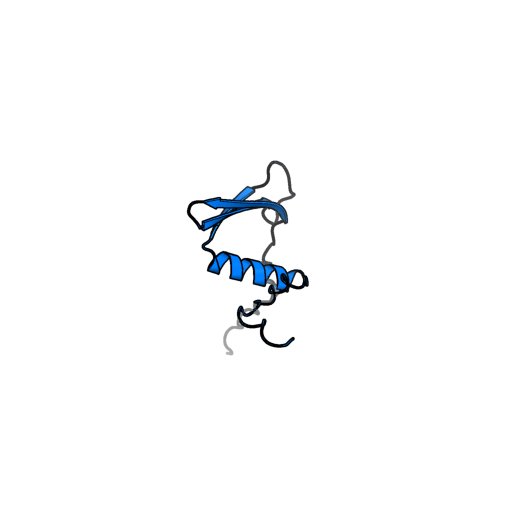 N N . THR A 1 74 ? -6.887 4.680 9.841 1.00 82.38 74 THR A N 1
ATOM 589 C CA . THR A 1 74 ? -6.867 6.114 9.493 1.00 82.38 74 THR A CA 1
ATOM 590 C C . THR A 1 74 ? -8.021 6.890 10.126 1.0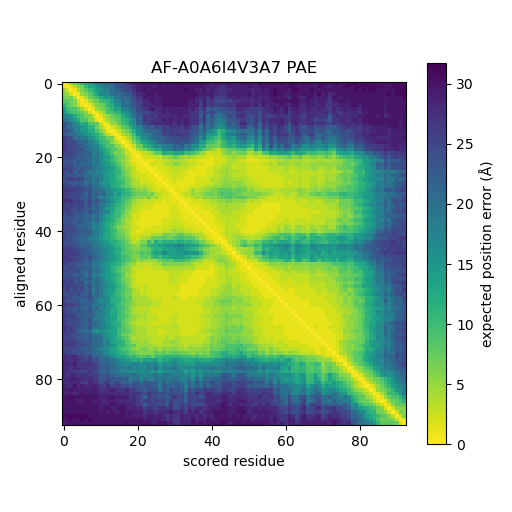0 82.38 74 THR A C 1
ATOM 592 O O . THR A 1 74 ? -8.003 8.118 10.124 1.00 82.38 74 THR A O 1
ATOM 595 N N . GLY A 1 75 ? -9.018 6.195 10.685 1.00 78.31 75 GLY A N 1
ATOM 596 C CA . GLY A 1 75 ? -10.230 6.816 11.218 1.00 78.31 75 GLY A CA 1
ATOM 597 C C . GLY A 1 75 ? -11.155 7.374 10.132 1.00 78.31 75 GLY A C 1
ATOM 598 O O . GLY A 1 75 ? -12.141 8.037 10.454 1.00 78.31 75 GLY A O 1
ATOM 599 N N . GLU A 1 76 ? -10.868 7.108 8.855 1.00 76.94 76 GLU A N 1
ATOM 600 C CA . GLU A 1 76 ? -11.765 7.451 7.763 1.00 76.94 76 GLU A CA 1
ATOM 601 C C . GLU A 1 76 ? -12.952 6.480 7.730 1.00 76.94 76 GLU A C 1
ATOM 603 O O . GLU A 1 76 ? -12.809 5.257 7.828 1.00 76.94 76 GLU A O 1
ATOM 608 N N . ALA A 1 77 ? -14.158 7.024 7.558 1.00 64.62 77 ALA A N 1
ATOM 609 C CA . ALA A 1 77 ? -15.326 6.201 7.297 1.00 64.62 77 ALA A CA 1
ATOM 610 C C . ALA A 1 77 ? -15.142 5.521 5.933 1.00 64.62 77 ALA A C 1
ATOM 612 O O . ALA A 1 77 ? -15.119 6.192 4.900 1.00 64.62 77 ALA A O 1
ATOM 613 N N . GLY A 1 78 ? -15.012 4.190 5.938 1.00 65.69 78 GLY A N 1
ATOM 614 C CA . GLY A 1 78 ? -14.935 3.398 4.711 1.00 65.69 78 GLY A CA 1
ATOM 615 C C . GLY A 1 78 ? -16.073 3.743 3.742 1.00 65.69 78 GLY A C 1
ATOM 616 O O . GLY A 1 78 ? -17.142 4.189 4.177 1.00 65.69 78 GLY A O 1
ATOM 617 N N . PRO A 1 79 ? -15.874 3.556 2.425 1.00 66.06 79 PRO A N 1
ATOM 618 C CA . PRO A 1 79 ? -16.789 4.037 1.402 1.00 66.06 79 PRO A CA 1
ATOM 619 C C . PRO A 1 79 ? -18.206 3.558 1.703 1.00 66.06 79 PRO A C 1
ATOM 621 O O . PRO A 1 79 ? -18.448 2.359 1.881 1.00 66.06 79 PRO A O 1
ATOM 624 N N . ALA A 1 80 ? -19.145 4.506 1.775 1.00 63.62 80 ALA A N 1
ATOM 625 C CA . ALA A 1 80 ? -20.542 4.206 2.042 1.00 63.62 80 ALA A CA 1
ATOM 626 C C . ALA A 1 80 ? -21.014 3.130 1.057 1.00 63.62 80 ALA A C 1
ATOM 628 O O . ALA A 1 80 ? -20.962 3.314 -0.164 1.00 63.62 80 ALA A O 1
ATOM 629 N N . ARG A 1 81 ? -21.454 1.980 1.584 1.00 65.88 81 ARG A N 1
ATOM 630 C CA . ARG A 1 81 ? -22.002 0.900 0.760 1.00 65.88 81 ARG A CA 1
ATOM 631 C C . ARG A 1 81 ? -23.137 1.488 -0.073 1.00 65.88 81 ARG A C 1
ATOM 633 O O . ARG A 1 81 ? -24.147 1.911 0.486 1.00 65.88 81 ARG A O 1
ATOM 640 N N . LYS A 1 82 ? -22.969 1.528 -1.403 1.00 63.38 82 LYS A N 1
ATOM 641 C CA . LYS A 1 82 ? -24.019 1.998 -2.318 1.00 63.38 82 LYS A CA 1
ATOM 642 C C 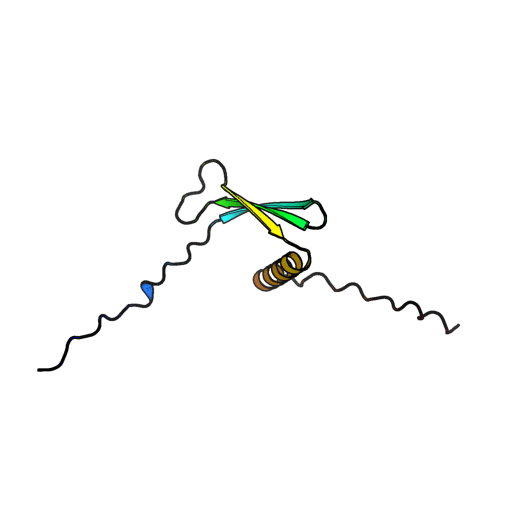. LYS A 1 82 ? -25.308 1.243 -1.980 1.00 63.38 82 LYS A C 1
ATOM 644 O O . LYS A 1 82 ? -25.277 0.006 -1.981 1.00 63.38 82 LYS A O 1
ATOM 649 N N . PRO A 1 83 ? -26.425 1.935 -1.688 1.00 59.75 83 PRO A N 1
ATOM 650 C CA . PRO A 1 83 ? -27.672 1.256 -1.394 1.00 59.75 83 PRO A CA 1
ATOM 651 C C . PRO A 1 83 ? -28.027 0.391 -2.600 1.00 59.75 83 PRO A C 1
ATOM 653 O O . PRO A 1 83 ? -28.152 0.882 -3.726 1.00 59.75 83 PRO A O 1
ATOM 656 N N . ARG A 1 84 ? -28.135 -0.921 -2.370 1.00 64.38 84 ARG A N 1
ATOM 657 C CA . ARG A 1 84 ? -28.593 -1.877 -3.377 1.00 64.38 84 ARG A CA 1
ATOM 658 C C . ARG A 1 84 ? -30.029 -1.495 -3.718 1.00 64.38 84 ARG A C 1
ATOM 660 O O . ARG A 1 84 ? -30.944 -1.842 -2.979 1.00 64.38 84 ARG A O 1
ATOM 667 N N . ARG A 1 85 ? -30.234 -0.751 -4.808 1.00 62.44 85 ARG A N 1
ATOM 668 C CA . ARG A 1 85 ? -31.574 -0.494 -5.342 1.00 62.44 85 ARG A CA 1
ATOM 669 C C . ARG A 1 85 ? -32.169 -1.838 -5.750 1.00 62.44 85 ARG A C 1
ATOM 671 O O . ARG A 1 85 ? -31.734 -2.446 -6.722 1.00 62.44 85 ARG A O 1
ATOM 678 N N . TRP A 1 86 ? -33.114 -2.321 -4.951 1.00 63.94 86 TRP A N 1
ATOM 679 C CA . TRP A 1 86 ? -33.875 -3.526 -5.247 1.00 63.94 86 TRP A CA 1
ATOM 680 C C . TRP A 1 86 ? -34.782 -3.258 -6.468 1.00 63.94 86 TRP A C 1
ATOM 682 O O . TRP A 1 86 ? -35.509 -2.257 -6.466 1.00 63.94 86 TRP A O 1
ATOM 692 N N . PRO A 1 87 ? -34.737 -4.103 -7.519 1.00 60.94 87 PRO A N 1
ATOM 693 C CA . PRO A 1 87 ? -35.312 -3.789 -8.831 1.00 60.94 87 PRO A CA 1
ATOM 694 C C . PRO A 1 87 ? -36.850 -3.770 -8.899 1.00 60.94 87 PRO A C 1
ATOM 696 O O . PRO A 1 87 ? -37.388 -3.381 -9.927 1.00 60.94 87 PRO A O 1
ATOM 699 N N . TRP A 1 88 ? -37.576 -4.126 -7.835 1.00 63.94 88 TRP A N 1
ATOM 700 C CA . TRP A 1 88 ? -39.049 -4.163 -7.836 1.00 63.94 88 TRP A CA 1
ATOM 701 C C . TRP A 1 88 ? -39.726 -2.961 -7.164 1.00 63.94 88 TRP A C 1
ATOM 703 O O . TRP A 1 88 ? -40.940 -2.946 -7.004 1.00 63.94 88 TRP A O 1
ATOM 713 N N . SER A 1 89 ? -38.986 -1.905 -6.823 1.00 57.91 89 SER A N 1
ATOM 714 C CA . SER A 1 89 ? -39.541 -0.704 -6.171 1.00 57.91 89 SER A CA 1
ATOM 715 C C . SER A 1 89 ? -40.402 0.202 -7.082 1.00 57.91 89 SER A C 1
ATOM 717 O O . SER A 1 89 ? -40.650 1.355 -6.745 1.00 57.91 89 SER A O 1
ATOM 719 N N . LYS A 1 90 ? -40.917 -0.304 -8.213 1.00 54.56 90 LYS A N 1
ATOM 720 C CA . LYS A 1 90 ? -41.966 0.361 -9.004 1.00 54.56 90 LYS A CA 1
ATOM 721 C C . LYS A 1 90 ? -43.251 -0.461 -8.976 1.00 54.56 90 LYS A C 1
ATOM 723 O O . LYS A 1 90 ? -43.485 -1.271 -9.865 1.00 54.56 90 LYS A O 1
ATOM 728 N N . SER A 1 91 ? -44.078 -0.238 -7.962 1.00 53.88 91 SER A N 1
ATOM 729 C CA . SER A 1 91 ? -45.523 -0.506 -7.985 1.00 53.88 91 SER A CA 1
ATOM 730 C C . SER A 1 91 ? -46.173 0.253 -6.830 1.00 53.88 91 SER A C 1
ATOM 732 O O . SER A 1 91 ? -46.335 -0.295 -5.747 1.00 53.88 91 SER A O 1
ATOM 734 N N . ALA A 1 92 ? -46.453 1.538 -7.046 1.00 52.59 92 ALA A N 1
ATOM 735 C CA . ALA A 1 92 ? -47.476 2.321 -6.347 1.00 52.59 92 ALA A CA 1
ATOM 736 C C . ALA A 1 92 ? -47.520 3.715 -6.990 1.00 52.59 92 ALA A C 1
ATOM 738 O O . ALA A 1 92 ? -46.540 4.458 -6.909 1.00 52.59 92 ALA A O 1
ATOM 739 N N . GLY A 1 93 ? -48.635 4.029 -7.647 1.00 44.41 93 GLY A N 1
ATOM 740 C CA . GLY A 1 93 ? -48.909 5.300 -8.315 1.00 44.41 93 GLY A CA 1
ATOM 741 C C . GLY A 1 93 ? -49.683 5.070 -9.594 1.00 44.41 93 GLY A C 1
ATOM 742 O O . GLY A 1 93 ? -49.032 5.138 -10.656 1.00 44.41 93 GLY A O 1
#